Protein AF-A0AAW5LLZ4-F1 (afdb_monomer_lite)

Structure (mmCIF, N/CA/C/O backbone):
data_AF-A0AAW5LLZ4-F1
#
_entry.id   AF-A0AAW5LLZ4-F1
#
loop_
_atom_site.group_PDB
_atom_site.id
_atom_site.type_symbol
_atom_site.label_atom_id
_atom_site.label_alt_id
_atom_site.label_comp_id
_atom_site.label_asym_id
_atom_site.label_entity_id
_atom_site.label_seq_id
_atom_site.pdbx_PDB_ins_code
_atom_site.Cartn_x
_atom_site.Cartn_y
_atom_site.Cartn_z
_atom_site.occupancy
_atom_site.B_iso_or_equiv
_atom_site.auth_seq_id
_atom_site.auth_comp_id
_atom_site.auth_asym_id
_atom_site.auth_atom_id
_atom_site.pdbx_PDB_model_num
ATOM 1 N N . MET A 1 1 ? 33.976 -19.325 -50.224 1.00 72.19 1 MET A N 1
ATOM 2 C CA . MET A 1 1 ? 32.536 -18.977 -50.249 1.00 72.19 1 MET A CA 1
ATOM 3 C C . MET A 1 1 ? 32.444 -17.505 -49.908 1.00 72.19 1 MET A C 1
ATOM 5 O O . MET A 1 1 ? 33.119 -17.112 -48.968 1.00 72.19 1 MET A O 1
ATOM 9 N N . ALA A 1 2 ? 31.688 -16.710 -50.667 1.00 83.69 2 ALA A N 1
ATOM 10 C CA . ALA A 1 2 ? 31.473 -15.308 -50.316 1.00 83.69 2 ALA A CA 1
ATOM 11 C C . ALA A 1 2 ? 30.538 -15.218 -49.099 1.00 83.69 2 ALA A C 1
ATOM 13 O O . ALA A 1 2 ? 29.563 -15.968 -49.024 1.00 83.69 2 ALA A O 1
ATOM 14 N N . LYS A 1 3 ? 30.851 -14.330 -48.158 1.00 91.69 3 LYS A N 1
ATOM 15 C CA . LYS A 1 3 ? 30.035 -14.020 -46.978 1.00 91.69 3 LYS A CA 1
ATOM 16 C C . LYS A 1 3 ? 29.604 -12.555 -47.010 1.00 91.69 3 LYS A C 1
ATOM 18 O O . LYS A 1 3 ? 30.259 -11.731 -47.644 1.00 91.69 3 LYS A O 1
ATOM 23 N N . THR A 1 4 ? 28.528 -12.226 -46.305 1.00 93.69 4 THR A N 1
ATOM 24 C CA . THR A 1 4 ? 28.093 -10.840 -46.094 1.00 93.69 4 THR A CA 1
ATOM 25 C C . THR A 1 4 ? 28.203 -10.509 -44.615 1.00 93.69 4 THR A C 1
ATOM 27 O O . THR A 1 4 ? 27.717 -11.266 -43.780 1.00 93.69 4 THR A O 1
ATOM 30 N N . VAL A 1 5 ? 28.840 -9.384 -44.312 1.00 95.50 5 VAL A N 1
ATOM 31 C CA . VAL A 1 5 ? 28.883 -8.780 -42.976 1.00 95.50 5 VAL A CA 1
ATOM 32 C C . VAL A 1 5 ? 28.241 -7.399 -43.038 1.00 95.50 5 VAL A C 1
ATOM 34 O O . VAL A 1 5 ? 28.079 -6.834 -44.120 1.00 95.50 5 VAL A O 1
ATOM 37 N N . TYR A 1 6 ? 27.880 -6.844 -41.893 1.00 94.50 6 TYR A N 1
ATOM 38 C CA . TYR A 1 6 ? 27.210 -5.555 -41.784 1.00 94.50 6 TYR A CA 1
ATOM 39 C C . TYR A 1 6 ? 28.037 -4.650 -40.884 1.00 94.50 6 TYR A C 1
ATOM 41 O O . TYR A 1 6 ? 28.390 -5.040 -39.774 1.00 94.50 6 TYR A O 1
ATOM 49 N N . LEU A 1 7 ? 28.352 -3.443 -41.347 1.00 94.06 7 LEU A N 1
ATOM 50 C CA . LEU A 1 7 ? 28.879 -2.402 -40.463 1.00 94.06 7 LEU A CA 1
ATOM 51 C C . LEU A 1 7 ? 27.835 -2.071 -39.391 1.00 94.06 7 LEU A C 1
ATOM 53 O O . LEU A 1 7 ? 26.652 -2.310 -39.606 1.00 94.06 7 LEU A O 1
ATOM 57 N N . TYR A 1 8 ? 28.230 -1.501 -38.252 1.00 91.81 8 TYR A N 1
ATOM 58 C CA . TYR A 1 8 ? 27.287 -1.173 -37.161 1.00 91.81 8 TYR A CA 1
ATOM 59 C C . TYR A 1 8 ? 26.212 -0.125 -37.516 1.00 91.81 8 TYR A C 1
ATOM 61 O O . TYR A 1 8 ? 25.279 0.074 -36.741 1.00 91.81 8 TYR A O 1
ATOM 69 N N . ASP A 1 9 ? 26.310 0.505 -38.689 1.00 89.12 9 ASP A N 1
ATOM 70 C CA . ASP A 1 9 ? 25.275 1.356 -39.293 1.00 89.12 9 ASP A CA 1
ATOM 71 C C . ASP A 1 9 ? 24.331 0.591 -40.250 1.00 89.12 9 ASP A C 1
ATOM 73 O O . ASP A 1 9 ? 23.489 1.192 -40.913 1.00 89.12 9 ASP A O 1
ATOM 77 N N . GLY A 1 10 ? 24.493 -0.733 -40.339 1.00 89.56 10 GLY A N 1
ATOM 78 C CA . GLY A 1 10 ?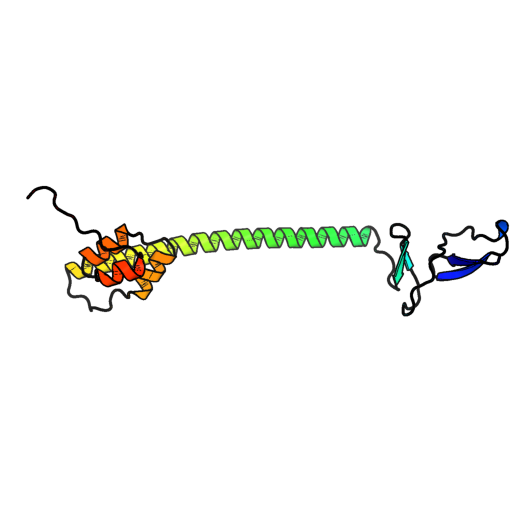 23.764 -1.680 -41.186 1.00 89.56 10 GLY A CA 1
ATOM 79 C C . GLY A 1 10 ? 24.162 -1.692 -42.659 1.00 89.56 10 GLY A C 1
ATOM 80 O O . GLY A 1 10 ? 23.514 -2.384 -43.446 1.00 89.56 10 GLY A O 1
ATOM 81 N N . THR A 1 11 ? 25.235 -0.997 -43.050 1.00 92.12 11 THR A N 1
ATOM 82 C CA . THR A 1 11 ? 25.780 -1.067 -44.412 1.00 92.12 11 THR A CA 1
ATOM 83 C C . THR A 1 11 ? 26.340 -2.469 -44.698 1.00 92.12 11 THR A C 1
ATOM 85 O O . THR A 1 11 ? 27.285 -2.892 -44.024 1.00 92.12 11 THR A O 1
ATOM 88 N N . PRO A 1 12 ? 25.826 -3.204 -45.707 1.00 93.75 12 PRO A N 1
ATOM 89 C CA . PRO A 1 12 ? 26.325 -4.534 -46.039 1.00 93.75 12 PRO A CA 1
ATOM 90 C C . PRO A 1 12 ? 27.681 -4.472 -46.760 1.00 93.75 12 PRO A C 1
ATOM 92 O O . PRO A 1 12 ? 27.902 -3.653 -47.656 1.00 93.75 12 PRO A O 1
ATOM 95 N N . ARG A 1 13 ? 28.584 -5.390 -46.416 1.00 93.62 13 ARG A N 1
ATOM 96 C CA . ARG A 1 13 ? 29.898 -5.595 -47.039 1.00 93.62 13 ARG A CA 1
ATOM 97 C C . ARG A 1 13 ? 30.043 -7.056 -47.449 1.00 93.62 13 ARG A C 1
ATOM 99 O O . ARG A 1 13 ? 29.743 -7.960 -46.676 1.00 93.62 13 ARG A O 1
ATOM 106 N N . THR A 1 14 ? 30.487 -7.288 -48.681 1.00 93.94 14 THR A N 1
ATOM 107 C CA . THR A 1 14 ? 30.730 -8.644 -49.194 1.00 93.94 14 THR A CA 1
ATOM 108 C C . THR A 1 14 ? 32.194 -9.004 -48.986 1.00 93.94 14 THR A C 1
ATOM 110 O O . THR A 1 14 ? 33.066 -8.281 -49.453 1.00 93.94 14 THR A O 1
ATOM 113 N N . VAL A 1 15 ? 32.443 -10.128 -48.322 1.00 92.38 15 VAL A N 1
ATOM 114 C CA . VAL A 1 15 ? 33.770 -10.668 -48.023 1.00 92.38 15 VAL A CA 1
ATOM 115 C C . VAL A 1 15 ? 33.983 -11.912 -48.881 1.00 92.38 15 VAL A C 1
ATOM 117 O O . VAL A 1 15 ? 33.251 -12.898 -48.748 1.00 92.38 15 VAL A O 1
ATOM 120 N N . ILE A 1 16 ? 34.951 -11.869 -49.797 1.00 91.00 16 ILE A N 1
ATOM 121 C CA . ILE A 1 16 ? 35.260 -12.983 -50.712 1.00 91.00 16 ILE A CA 1
ATOM 122 C C . ILE A 1 16 ? 36.514 -13.729 -50.237 1.00 91.00 16 ILE A C 1
ATOM 124 O O . ILE A 1 16 ? 36.596 -14.953 -50.374 1.00 91.00 16 ILE A O 1
ATOM 128 N N . SER A 1 17 ? 37.452 -12.999 -49.639 1.00 88.88 17 SER A N 1
ATOM 129 C CA . SER A 1 17 ? 38.691 -13.469 -49.028 1.00 88.88 17 SER A CA 1
ATOM 130 C C . SER A 1 17 ? 38.900 -12.830 -47.652 1.00 88.88 17 SER A C 1
ATOM 132 O O . SER A 1 17 ? 38.282 -11.817 -47.335 1.00 88.88 17 SER A O 1
ATOM 134 N N . ASP A 1 18 ? 39.804 -13.384 -46.841 1.00 85.56 18 ASP A N 1
ATOM 135 C CA . ASP A 1 18 ? 40.090 -12.859 -45.495 1.00 85.56 18 ASP A CA 1
ATOM 136 C C . ASP A 1 18 ? 40.657 -11.425 -45.505 1.00 85.56 18 ASP A C 1
ATOM 138 O O . ASP A 1 18 ? 40.623 -10.736 -44.490 1.00 85.56 18 ASP A O 1
ATOM 142 N N . TRP A 1 19 ? 41.135 -10.946 -46.656 1.00 86.50 19 TRP A N 1
ATOM 143 C CA . TRP A 1 19 ? 41.607 -9.572 -46.840 1.00 86.50 19 TRP A CA 1
ATOM 144 C C . TRP A 1 19 ? 40.476 -8.561 -47.076 1.00 86.50 19 TRP A C 1
ATOM 146 O O . TRP A 1 19 ? 40.728 -7.360 -47.030 1.00 86.50 19 TRP A O 1
ATOM 156 N N . ASP A 1 20 ? 39.247 -9.029 -47.319 1.00 88.50 20 ASP A N 1
ATOM 157 C CA . ASP A 1 20 ? 38.092 -8.179 -47.637 1.00 88.50 20 ASP A CA 1
ATOM 158 C C . ASP A 1 20 ? 37.265 -7.798 -46.395 1.00 88.50 20 ASP A C 1
ATOM 160 O O . ASP A 1 20 ? 36.239 -7.122 -46.521 1.00 88.50 20 ASP A O 1
ATOM 164 N N . TYR A 1 21 ? 37.665 -8.243 -45.196 1.00 90.31 21 TYR A N 1
ATOM 165 C CA . TYR A 1 21 ? 36.977 -7.859 -43.963 1.00 90.31 21 TYR A CA 1
ATOM 166 C C . TYR A 1 21 ? 37.116 -6.348 -43.705 1.00 90.31 21 TYR A C 1
ATOM 168 O O . TYR A 1 21 ? 38.203 -5.793 -43.889 1.00 90.31 21 TYR A O 1
ATOM 176 N N . PRO A 1 22 ? 36.040 -5.668 -43.261 1.00 92.19 22 PRO A N 1
ATOM 177 C CA . PRO A 1 22 ? 36.100 -4.247 -42.943 1.00 92.19 22 PRO A CA 1
ATOM 178 C C . PRO A 1 22 ? 37.090 -3.950 -41.816 1.00 92.19 22 PRO A C 1
ATOM 180 O O . PRO A 1 22 ? 37.235 -4.735 -40.878 1.00 92.19 22 PRO A O 1
ATOM 183 N N . ASN A 1 23 ? 37.722 -2.778 -41.888 1.00 91.81 23 ASN A N 1
ATOM 184 C CA . ASN A 1 23 ? 38.529 -2.259 -40.782 1.00 91.81 23 ASN A CA 1
ATOM 185 C C . ASN A 1 23 ? 37.642 -1.610 -39.706 1.00 91.81 23 ASN A C 1
ATOM 187 O O . ASN A 1 23 ? 38.047 -1.491 -38.551 1.00 91.81 23 ASN A O 1
ATOM 191 N N . GLU A 1 24 ? 36.447 -1.159 -40.088 1.00 92.69 24 GLU A N 1
ATOM 192 C CA . GLU A 1 24 ? 35.432 -0.616 -39.192 1.00 92.69 24 GLU A CA 1
ATOM 193 C C . GLU A 1 24 ? 34.706 -1.720 -38.401 1.00 92.69 24 GLU A C 1
ATOM 195 O O . GLU A 1 24 ? 34.643 -2.863 -38.858 1.00 92.69 24 GLU A O 1
ATOM 200 N N . PRO A 1 25 ? 34.098 -1.397 -37.240 1.00 92.75 25 PRO A N 1
ATOM 201 C CA . PRO A 1 25 ? 33.289 -2.352 -36.488 1.00 92.75 25 PRO A CA 1
ATOM 202 C C . PRO A 1 25 ? 32.164 -2.954 -37.340 1.00 92.75 25 PRO A C 1
ATOM 204 O O . PRO A 1 25 ? 31.364 -2.232 -37.946 1.00 92.75 25 PRO A O 1
ATOM 207 N N . TYR A 1 26 ? 32.100 -4.284 -37.359 1.00 93.56 26 TYR A N 1
ATOM 208 C CA . TYR A 1 26 ? 31.132 -5.052 -38.131 1.00 93.56 26 TYR A CA 1
ATOM 209 C C . TYR A 1 26 ? 30.546 -6.201 -37.311 1.00 93.56 26 TYR A C 1
ATOM 211 O O . TYR A 1 26 ? 31.100 -6.632 -36.301 1.00 93.56 26 TYR A O 1
ATOM 219 N N . THR A 1 27 ? 29.416 -6.715 -37.778 1.00 94.31 27 THR A N 1
ATOM 220 C CA . THR A 1 27 ? 28.748 -7.906 -37.262 1.00 94.31 27 THR A CA 1
ATOM 221 C C . THR A 1 27 ? 28.335 -8.817 -38.417 1.00 94.31 27 THR A C 1
ATOM 223 O O . THR A 1 27 ? 28.109 -8.361 -39.539 1.00 94.31 27 THR A O 1
ATOM 226 N N . GLU A 1 28 ? 28.222 -10.117 -38.161 1.00 94.31 28 GLU A N 1
ATOM 227 C CA . GLU A 1 28 ? 27.604 -11.062 -39.103 1.00 94.31 28 GLU A CA 1
ATOM 228 C C . GLU A 1 28 ? 26.064 -11.061 -38.994 1.00 94.31 28 GLU A C 1
ATOM 230 O O . GLU A 1 28 ? 25.381 -11.682 -39.805 1.00 94.31 28 GLU A O 1
ATOM 235 N N . ILE A 1 29 ? 25.504 -10.360 -38.000 1.00 94.25 29 ILE A N 1
ATOM 236 C CA . ILE A 1 29 ? 24.065 -10.318 -37.727 1.00 94.25 29 ILE A CA 1
ATOM 237 C C . ILE A 1 29 ? 23.410 -9.265 -38.637 1.00 94.25 29 ILE A C 1
ATOM 239 O O . ILE A 1 29 ? 23.702 -8.078 -38.481 1.00 94.25 29 ILE A O 1
ATOM 243 N N . PRO A 1 30 ? 22.501 -9.638 -39.556 1.00 92.88 30 PRO A N 1
ATOM 244 C CA . PRO A 1 30 ? 21.816 -8.671 -40.410 1.00 92.88 30 PRO A CA 1
ATOM 245 C C . PRO A 1 30 ? 20.883 -7.758 -39.599 1.00 92.88 30 PRO A C 1
ATOM 247 O O . PRO A 1 30 ? 20.300 -8.225 -38.614 1.00 92.88 30 PRO A O 1
ATOM 250 N N . PRO A 1 31 ? 20.698 -6.485 -40.009 1.00 91.81 31 PRO A N 1
ATOM 251 C CA . PRO A 1 31 ? 19.651 -5.621 -39.470 1.00 91.81 31 PRO A CA 1
ATOM 252 C C . PRO A 1 31 ? 18.290 -6.322 -39.461 1.00 91.81 31 PRO A C 1
ATOM 254 O O . PRO A 1 31 ? 17.914 -6.954 -40.449 1.00 91.81 31 PRO A O 1
ATOM 257 N N . TYR A 1 32 ? 17.551 -6.222 -38.352 1.00 91.56 32 TYR A N 1
ATOM 258 C CA . TYR A 1 32 ? 16.221 -6.827 -38.251 1.00 91.56 32 TYR A CA 1
ATOM 259 C C . TYR A 1 32 ? 15.250 -6.199 -39.255 1.00 91.56 32 TYR A C 1
ATOM 261 O O . TYR A 1 32 ? 15.251 -4.986 -39.459 1.00 91.56 32 TYR A O 1
ATOM 269 N N . GLU A 1 33 ? 14.378 -7.008 -39.854 1.00 88.31 33 GLU A N 1
ATOM 270 C CA . GLU A 1 33 ? 13.322 -6.481 -40.718 1.00 88.31 33 GLU A CA 1
ATOM 271 C C . GLU A 1 33 ? 12.400 -5.532 -39.931 1.00 88.31 33 GLU A C 1
ATOM 273 O O . GLU A 1 33 ? 12.006 -5.817 -38.800 1.00 88.31 33 GLU A O 1
ATOM 278 N N . GLY A 1 34 ? 12.053 -4.391 -40.533 1.00 84.69 34 GLY A N 1
ATOM 279 C CA . GLY A 1 34 ? 11.119 -3.420 -39.951 1.00 84.69 34 GLY A CA 1
ATOM 280 C C . GLY A 1 34 ? 11.741 -2.308 -39.100 1.00 84.69 34 GLY A C 1
ATOM 281 O O . GLY A 1 34 ? 11.000 -1.442 -38.636 1.00 84.69 34 GLY A O 1
ATOM 282 N N . ILE A 1 35 ? 13.067 -2.270 -38.920 1.00 83.00 35 ILE A N 1
ATOM 283 C CA . ILE A 1 35 ? 13.730 -1.091 -38.342 1.00 83.00 35 ILE A CA 1
ATOM 284 C C . ILE A 1 35 ? 13.896 0.007 -39.406 1.00 83.00 35 ILE A C 1
ATOM 286 O O . ILE A 1 35 ? 14.217 -0.271 -40.563 1.00 83.00 35 ILE A O 1
ATOM 290 N N . TRP A 1 36 ? 13.671 1.263 -39.022 1.00 82.75 36 TRP A N 1
ATOM 291 C CA . TRP A 1 36 ? 13.869 2.422 -39.898 1.00 82.75 36 TRP A CA 1
ATOM 292 C C . TRP A 1 36 ? 15.313 2.917 -39.815 1.00 82.75 36 TRP A C 1
ATOM 294 O O . TRP A 1 36 ? 15.955 2.769 -38.783 1.00 82.75 36 TRP A O 1
ATOM 304 N N . GLN A 1 37 ? 15.834 3.502 -40.894 1.00 83.75 37 GLN A N 1
ATOM 305 C CA . GLN A 1 37 ? 17.147 4.151 -40.851 1.00 83.75 37 GLN A CA 1
ATOM 306 C C . GLN A 1 37 ? 17.080 5.474 -40.070 1.00 83.75 37 GLN A C 1
ATOM 308 O O . GLN A 1 37 ? 16.061 6.167 -40.162 1.00 83.75 37 GLN A O 1
ATOM 313 N N . PRO A 1 38 ? 18.156 5.874 -39.361 1.00 87.56 38 PRO A N 1
ATOM 314 C CA . PRO A 1 38 ? 19.479 5.224 -39.262 1.00 87.56 38 PRO A CA 1
ATOM 315 C C . PRO A 1 38 ? 19.461 3.929 -38.435 1.00 87.56 38 PRO A C 1
ATOM 317 O O . PRO A 1 38 ? 18.571 3.760 -37.622 1.00 87.56 38 PRO A O 1
ATOM 320 N N . PHE A 1 39 ? 20.419 3.017 -38.628 1.00 89.56 39 PHE A N 1
ATOM 321 C CA . PHE A 1 39 ? 20.512 1.784 -37.833 1.00 89.56 39 PHE A CA 1
ATOM 322 C C . PHE A 1 39 ? 21.585 1.900 -36.752 1.00 89.56 39 PHE A C 1
ATOM 324 O O . PHE A 1 39 ? 22.663 2.438 -37.006 1.00 89.56 39 PHE A O 1
ATOM 331 N N . TYR A 1 40 ? 21.307 1.344 -35.573 1.00 89.00 40 TYR A N 1
ATOM 332 C CA . TYR A 1 40 ? 22.270 1.252 -34.480 1.00 89.00 40 TYR A CA 1
ATOM 333 C C . TYR A 1 40 ? 22.436 -0.195 -34.009 1.00 89.00 40 TYR A C 1
ATOM 335 O O . TYR A 1 40 ? 21.454 -0.900 -33.747 1.00 89.00 40 TYR A O 1
ATOM 343 N N . PHE A 1 41 ? 23.692 -0.625 -33.889 1.00 90.38 41 PHE A N 1
ATOM 344 C CA . PHE A 1 41 ? 24.082 -1.918 -33.334 1.00 90.38 41 PHE A CA 1
ATOM 345 C C . PHE A 1 41 ? 24.685 -1.753 -31.935 1.00 90.38 41 PHE A C 1
ATOM 347 O O . PHE A 1 41 ? 25.529 -0.886 -31.709 1.00 90.38 41 PHE A O 1
ATOM 354 N N . ASP A 1 42 ? 24.252 -2.600 -31.008 1.00 88.88 42 ASP A N 1
ATOM 355 C CA . ASP A 1 42 ? 24.745 -2.693 -29.637 1.00 88.88 42 ASP A CA 1
ATOM 356 C C . ASP A 1 42 ? 25.805 -3.808 -29.557 1.00 88.88 42 ASP A C 1
ATOM 358 O O . ASP A 1 42 ? 25.449 -4.992 -29.641 1.00 88.88 42 ASP A O 1
ATOM 362 N N . PRO A 1 43 ? 27.105 -3.464 -29.441 1.00 88.38 43 PRO A N 1
ATOM 363 C CA . PRO A 1 43 ? 28.182 -4.448 -29.426 1.00 88.38 43 PRO A CA 1
ATOM 364 C C . PRO A 1 43 ? 28.234 -5.282 -28.146 1.00 88.38 43 PRO A C 1
ATOM 366 O O . PRO A 1 43 ? 28.704 -6.418 -28.209 1.00 88.38 43 PRO A O 1
ATOM 369 N N . ASP A 1 44 ? 27.750 -4.769 -27.015 1.00 87.75 44 ASP A N 1
ATOM 370 C CA . ASP A 1 44 ? 27.821 -5.476 -25.732 1.00 87.75 44 ASP A CA 1
ATOM 371 C C . ASP A 1 44 ? 26.811 -6.628 -25.695 1.00 87.75 44 ASP A C 1
ATOM 373 O O . ASP A 1 44 ? 27.104 -7.718 -25.201 1.00 87.75 44 ASP A O 1
ATOM 377 N N . TYR A 1 45 ? 25.637 -6.411 -26.293 1.00 87.75 45 TYR A N 1
ATOM 378 C CA . TYR A 1 45 ? 24.567 -7.408 -26.385 1.00 87.75 45 TYR A CA 1
ATOM 379 C C . TYR A 1 45 ? 24.447 -8.063 -27.768 1.00 87.75 45 TYR A C 1
ATOM 381 O O . TYR A 1 45 ? 23.530 -8.858 -27.981 1.00 87.75 45 TYR A O 1
ATOM 389 N N . GLN A 1 46 ? 25.353 -7.733 -28.696 1.00 91.12 46 GLN A N 1
ATOM 390 C CA . GLN A 1 46 ? 25.413 -8.254 -30.067 1.00 91.12 46 GLN A CA 1
ATOM 391 C C . GLN A 1 46 ? 24.044 -8.224 -30.778 1.00 91.12 46 GLN A C 1
ATOM 393 O O . GLN A 1 46 ? 23.582 -9.235 -31.309 1.00 91.12 46 GLN A O 1
ATOM 398 N N . ARG A 1 47 ? 23.357 -7.072 -30.773 1.00 91.88 47 ARG A N 1
ATOM 399 C CA . ARG A 1 47 ? 22.003 -6.936 -31.352 1.00 91.88 47 ARG A CA 1
ATOM 400 C C . ARG A 1 47 ? 21.739 -5.564 -31.967 1.00 91.88 47 ARG A C 1
ATOM 402 O O . ARG A 1 47 ? 22.279 -4.558 -31.523 1.00 91.88 47 ARG A O 1
ATOM 409 N N . TRP A 1 48 ? 20.826 -5.506 -32.933 1.00 90.75 48 TRP A N 1
ATOM 410 C CA . TRP A 1 48 ? 20.295 -4.242 -33.457 1.00 90.75 48 TRP A CA 1
ATOM 411 C C . TRP A 1 48 ? 19.292 -3.628 -32.475 1.00 90.75 48 TRP A C 1
ATOM 413 O O . TRP A 1 48 ? 18.384 -4.320 -32.015 1.00 90.75 48 TRP A O 1
ATOM 423 N N . ILE A 1 49 ? 19.446 -2.339 -32.167 1.00 87.44 49 ILE A N 1
ATOM 424 C CA . ILE A 1 49 ? 18.603 -1.603 -31.200 1.00 87.44 49 ILE A CA 1
ATOM 425 C C . ILE A 1 49 ? 17.628 -0.619 -31.865 1.00 87.44 49 ILE A C 1
ATOM 427 O O . ILE A 1 49 ? 16.866 0.059 -31.182 1.00 87.44 49 ILE A O 1
ATOM 431 N N . GLY A 1 50 ? 17.596 -0.589 -33.200 1.00 84.38 50 GLY A N 1
ATOM 432 C CA . GLY A 1 50 ? 16.638 0.193 -33.980 1.00 84.38 50 GLY A CA 1
ATOM 433 C C . GLY A 1 50 ? 17.208 1.521 -34.469 1.00 84.38 50 GLY A C 1
ATOM 434 O O . GLY A 1 50 ? 18.373 1.579 -34.867 1.00 84.38 50 GLY A O 1
ATOM 435 N N . SER A 1 51 ? 16.358 2.554 -34.480 1.00 83.12 51 SER A N 1
ATOM 436 C CA . SER A 1 51 ? 16.636 3.857 -35.101 1.00 83.12 51 SER A CA 1
ATOM 437 C C . SER A 1 51 ? 16.961 4.989 -34.139 1.00 83.12 51 SER A C 1
ATOM 439 O O . SER A 1 51 ? 17.169 6.126 -34.562 1.00 83.12 51 SER A O 1
ATOM 441 N N . GLU A 1 52 ? 16.972 4.694 -32.845 1.00 81.19 52 GLU A N 1
ATOM 442 C CA . GLU A 1 52 ? 17.332 5.656 -31.816 1.00 81.19 52 GLU A CA 1
ATOM 443 C C . GLU A 1 52 ? 18.806 5.475 -31.451 1.00 81.19 52 GLU A C 1
ATOM 445 O O . GLU A 1 52 ? 19.250 4.338 -31.252 1.00 81.19 52 GLU A O 1
ATOM 450 N N . PRO A 1 53 ? 19.587 6.568 -31.382 1.00 78.62 53 PRO A N 1
ATOM 451 C CA . PRO A 1 53 ? 20.977 6.469 -30.983 1.00 78.62 53 PRO A CA 1
ATOM 452 C C . PRO A 1 53 ? 21.071 5.905 -29.560 1.00 78.62 53 PRO A C 1
ATOM 454 O O . PRO A 1 53 ? 20.225 6.232 -28.721 1.00 78.62 53 PRO A O 1
ATOM 457 N N . PRO A 1 54 ? 22.119 5.120 -29.252 1.00 79.50 54 PRO A N 1
ATOM 458 C CA . PRO A 1 54 ? 22.410 4.733 -27.882 1.00 79.50 54 PRO A CA 1
ATOM 459 C C . PRO A 1 54 ? 22.424 5.956 -26.960 1.00 79.50 54 PRO A C 1
ATOM 461 O O . PRO A 1 54 ? 22.929 7.023 -27.334 1.00 79.50 54 PRO A O 1
ATOM 464 N N . LEU A 1 55 ? 21.891 5.790 -25.748 1.00 82.12 55 LEU A N 1
ATOM 465 C CA . LEU A 1 55 ? 21.944 6.827 -24.721 1.00 82.12 55 LEU A CA 1
ATOM 466 C C . LEU A 1 55 ? 23.398 7.218 -24.451 1.00 82.12 55 LEU A C 1
ATOM 468 O O . LEU A 1 55 ? 24.275 6.360 -24.335 1.00 82.12 55 LEU A O 1
ATOM 472 N N . LYS A 1 56 ? 23.656 8.521 -24.330 1.00 86.06 56 LYS A N 1
ATOM 473 C CA . LYS A 1 56 ? 24.977 9.019 -23.934 1.00 86.06 56 LYS A CA 1
ATOM 474 C C . LYS A 1 56 ? 25.098 9.004 -22.414 1.00 86.06 56 LYS A C 1
ATOM 476 O O . LYS A 1 56 ? 24.096 9.059 -21.707 1.00 86.06 56 LYS A O 1
ATOM 481 N N . ASN A 1 57 ? 26.327 9.047 -21.902 1.00 86.88 57 ASN A N 1
ATOM 482 C CA . ASN A 1 57 ? 26.579 9.108 -20.456 1.00 86.88 57 ASN A CA 1
ATOM 483 C C . ASN A 1 57 ? 25.815 10.254 -19.772 1.00 86.88 57 ASN A C 1
ATOM 485 O O . ASN A 1 57 ? 25.211 10.044 -18.730 1.00 86.88 57 ASN A O 1
ATOM 489 N N . SER A 1 58 ? 25.740 11.429 -20.403 1.00 89.81 58 SER A N 1
ATOM 490 C CA . SER A 1 58 ? 24.961 12.562 -19.887 1.00 89.81 58 SER A CA 1
ATOM 491 C C . SER A 1 58 ? 23.455 12.290 -19.805 1.00 89.81 58 SER A C 1
ATOM 493 O O . SER A 1 58 ? 22.769 12.849 -18.954 1.00 89.81 58 SER A O 1
ATOM 495 N N . ASP A 1 59 ? 22.914 11.467 -20.708 1.00 89.44 59 ASP A N 1
ATOM 496 C CA . ASP A 1 59 ? 21.503 11.078 -20.669 1.00 89.44 59 ASP A CA 1
ATOM 497 C C . ASP A 1 59 ? 21.262 10.093 -19.522 1.00 89.44 59 ASP A C 1
ATOM 499 O O . ASP A 1 59 ? 20.279 10.225 -18.797 1.00 89.44 59 ASP A O 1
ATOM 503 N N . LEU A 1 60 ? 22.197 9.161 -19.310 1.00 91.50 60 LEU A N 1
ATOM 504 C CA . LEU A 1 60 ? 22.169 8.219 -18.191 1.00 91.50 60 LEU A CA 1
ATOM 505 C C . LEU A 1 60 ? 22.264 8.937 -16.838 1.00 91.50 60 LEU A C 1
ATOM 507 O O . LEU A 1 60 ? 21.449 8.665 -15.962 1.00 91.50 60 LEU A O 1
ATOM 511 N N . GLU A 1 61 ? 23.178 9.899 -16.691 1.00 93.69 61 GLU A N 1
ATOM 512 C CA . GLU A 1 61 ? 23.317 10.719 -15.477 1.00 93.69 61 GLU A CA 1
ATOM 513 C C . GLU A 1 61 ? 22.014 11.467 -15.157 1.00 93.69 61 GLU A C 1
ATOM 515 O O . GLU A 1 61 ? 21.511 11.411 -14.036 1.00 93.69 61 GLU A O 1
ATOM 520 N N . ARG A 1 62 ? 21.391 12.101 -16.160 1.00 94.00 62 ARG A N 1
ATOM 521 C CA . ARG A 1 62 ? 20.102 12.794 -15.985 1.00 94.00 62 ARG A CA 1
ATOM 522 C C . ARG A 1 62 ? 18.976 11.845 -15.583 1.00 94.00 62 ARG A C 1
ATOM 524 O O . ARG A 1 62 ? 18.104 12.228 -14.800 1.00 94.00 62 ARG A O 1
ATOM 531 N N . LEU A 1 63 ? 18.958 10.633 -16.135 1.00 94.62 63 LEU A N 1
ATOM 532 C CA . LEU A 1 63 ? 17.985 9.605 -15.766 1.00 94.62 63 LEU A CA 1
ATOM 533 C C . LEU A 1 63 ? 18.204 9.127 -14.329 1.00 94.62 63 LEU A C 1
ATOM 535 O O . LEU A 1 63 ? 17.232 8.983 -13.588 1.00 94.62 63 LEU A O 1
ATOM 539 N N . GLU A 1 64 ? 19.455 8.937 -13.917 1.00 94.88 64 GLU A N 1
ATOM 540 C CA . GLU A 1 64 ? 19.807 8.559 -12.551 1.00 94.88 64 GLU A CA 1
ATOM 541 C C . GLU A 1 64 ? 19.405 9.647 -11.545 1.00 94.88 64 GLU A C 1
ATOM 543 O O . GLU A 1 64 ? 18.729 9.355 -10.557 1.00 94.88 64 GLU A O 1
ATOM 548 N N . GLU A 1 65 ? 19.724 10.913 -11.820 1.00 96.50 65 GLU A N 1
ATOM 549 C CA . GLU A 1 65 ? 19.301 12.052 -10.997 1.00 96.50 65 GLU A CA 1
ATOM 550 C C . GLU A 1 65 ? 17.774 12.139 -10.881 1.00 96.50 65 GLU A C 1
ATOM 552 O O . GLU A 1 65 ? 17.229 12.313 -9.783 1.00 96.50 65 GLU A O 1
ATOM 557 N N . ALA A 1 66 ? 17.061 11.981 -12.001 1.00 96.56 66 ALA A N 1
ATOM 558 C CA . ALA A 1 66 ? 15.605 11.993 -12.017 1.00 96.56 66 ALA A CA 1
ATOM 559 C C . ALA A 1 66 ? 15.023 10.835 -11.194 1.00 96.56 66 ALA A C 1
ATOM 561 O O . ALA A 1 66 ? 14.117 11.052 -10.385 1.00 96.56 66 ALA A O 1
ATOM 562 N N . MET A 1 67 ? 15.559 9.623 -11.355 1.00 96.19 67 MET A N 1
ATOM 563 C CA . MET A 1 67 ? 15.139 8.439 -10.607 1.00 96.19 67 MET A CA 1
ATOM 564 C C . MET A 1 67 ? 15.387 8.614 -9.105 1.00 96.19 67 MET A C 1
ATOM 566 O O . MET A 1 67 ? 14.487 8.378 -8.298 1.00 96.19 67 MET A O 1
ATOM 570 N N . ASN A 1 68 ? 16.563 9.111 -8.722 1.00 96.62 68 ASN A N 1
ATOM 571 C CA . ASN A 1 68 ? 16.902 9.395 -7.330 1.00 96.62 68 ASN A CA 1
ATOM 572 C C . ASN A 1 68 ? 15.975 10.460 -6.727 1.00 96.62 68 ASN A C 1
ATOM 574 O O . ASN A 1 68 ? 15.470 10.284 -5.618 1.00 96.62 68 ASN A O 1
ATOM 578 N N . SER A 1 69 ? 15.655 11.517 -7.477 1.00 96.88 69 SER A N 1
ATOM 579 C CA . SER A 1 69 ? 14.685 12.531 -7.047 1.00 96.88 69 SER A CA 1
ATOM 580 C C . SER A 1 69 ? 13.291 11.941 -6.795 1.00 96.88 69 SER A C 1
ATOM 582 O O . SER A 1 69 ? 12.641 12.282 -5.803 1.00 96.88 69 SER A O 1
ATOM 584 N N . GLN A 1 70 ? 12.819 11.039 -7.664 1.00 97.31 70 GLN A N 1
ATOM 585 C CA . GLN A 1 70 ? 11.532 10.364 -7.466 1.00 97.31 70 GLN A CA 1
ATOM 586 C C . GLN A 1 70 ? 11.560 9.415 -6.265 1.00 97.31 70 GLN A C 1
ATOM 588 O O . GLN A 1 70 ? 10.607 9.397 -5.486 1.00 97.31 70 GLN A O 1
ATOM 593 N N . 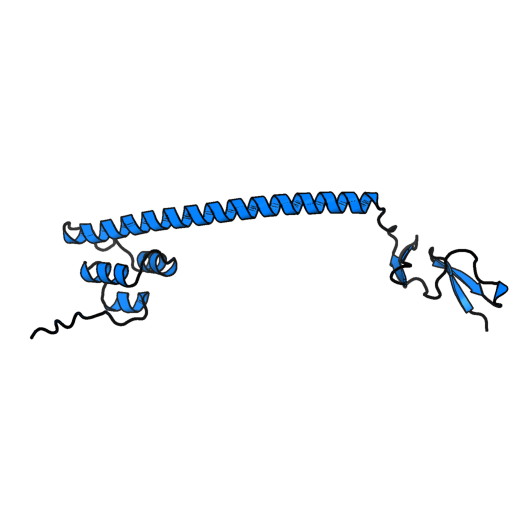ASN A 1 71 ? 12.664 8.695 -6.058 1.00 97.19 71 ASN A N 1
ATOM 594 C CA . ASN A 1 71 ? 12.840 7.825 -4.897 1.00 97.19 71 ASN A CA 1
ATOM 595 C C . ASN A 1 71 ? 12.764 8.610 -3.579 1.00 97.19 71 ASN A C 1
ATOM 597 O O . ASN A 1 71 ? 12.089 8.174 -2.647 1.00 97.19 71 ASN A O 1
ATOM 601 N N . GLU A 1 72 ? 13.378 9.793 -3.498 1.00 97.38 72 GLU A N 1
ATOM 602 C CA . GLU A 1 72 ? 13.271 10.648 -2.308 1.00 97.38 72 GLU A CA 1
ATOM 603 C C . GLU A 1 72 ? 11.842 11.158 -2.077 1.00 97.38 72 GLU A C 1
ATOM 605 O O . GLU A 1 72 ? 11.343 11.141 -0.948 1.00 97.38 72 GLU A O 1
ATOM 610 N N . LYS A 1 73 ? 11.122 11.534 -3.142 1.00 97.38 73 LYS A N 1
ATOM 611 C CA . LYS A 1 73 ? 9.697 11.895 -3.030 1.00 97.38 73 LYS A CA 1
ATOM 612 C C . LYS A 1 73 ? 8.852 10.728 -2.522 1.00 97.38 73 LYS A C 1
ATOM 614 O O . LYS A 1 73 ? 7.978 10.941 -1.682 1.00 97.38 73 LYS A O 1
ATOM 619 N N . LEU A 1 74 ? 9.121 9.510 -2.993 1.00 97.81 74 LEU A N 1
ATOM 620 C CA . LEU A 1 74 ? 8.419 8.309 -2.549 1.00 97.81 74 LEU A CA 1
ATOM 621 C C . LEU A 1 74 ? 8.690 8.016 -1.068 1.00 97.81 74 LEU A C 1
ATOM 623 O O . LEU A 1 74 ? 7.748 7.759 -0.321 1.00 97.81 74 LEU A O 1
ATOM 627 N N . LYS A 1 75 ? 9.944 8.132 -0.613 1.00 97.62 75 LYS A N 1
ATOM 628 C CA . LYS A 1 75 ? 10.295 7.992 0.811 1.00 97.62 75 LYS A CA 1
ATOM 629 C C . LYS A 1 75 ? 9.533 8.991 1.681 1.00 97.62 75 LYS A C 1
ATOM 631 O O . LYS A 1 75 ? 8.933 8.597 2.679 1.00 97.62 75 LYS A O 1
ATOM 636 N N . LEU A 1 76 ? 9.494 10.263 1.276 1.00 97.19 76 LEU A N 1
ATOM 637 C CA . LEU A 1 76 ? 8.741 11.302 1.986 1.00 97.19 76 LEU A CA 1
ATOM 638 C C . LEU A 1 76 ? 7.235 11.012 2.015 1.00 97.19 76 LEU A C 1
ATOM 640 O O . LEU A 1 76 ? 6.575 11.274 3.022 1.00 97.19 76 LEU A O 1
ATOM 644 N N . PHE A 1 77 ? 6.677 10.481 0.926 1.00 97.00 77 PHE A N 1
ATOM 645 C CA . PHE A 1 77 ? 5.274 10.076 0.879 1.00 97.00 77 PHE A CA 1
ATOM 646 C C . PHE A 1 77 ? 4.985 8.932 1.859 1.00 97.00 77 PHE A C 1
ATOM 648 O O . PHE A 1 77 ? 4.045 9.039 2.644 1.00 97.00 77 PHE A O 1
ATOM 655 N N . ILE A 1 78 ? 5.825 7.893 1.876 1.00 97.25 78 ILE A N 1
ATOM 656 C CA . ILE A 1 78 ? 5.708 6.763 2.810 1.00 97.25 78 ILE A CA 1
ATOM 657 C C . ILE A 1 78 ? 5.795 7.253 4.260 1.00 97.25 78 ILE A C 1
ATOM 659 O O . ILE A 1 78 ? 4.950 6.904 5.081 1.00 97.25 78 ILE A O 1
ATOM 663 N N . GLU A 1 79 ? 6.757 8.122 4.583 1.00 97.81 79 GLU A N 1
ATOM 664 C CA . GLU A 1 79 ? 6.898 8.671 5.936 1.00 97.81 79 GLU A CA 1
ATOM 665 C C . GLU A 1 79 ? 5.641 9.441 6.376 1.00 97.81 79 GLU A C 1
ATOM 667 O O . GLU A 1 79 ? 5.165 9.288 7.504 1.00 97.81 79 GLU A O 1
ATOM 672 N N . ARG A 1 80 ? 5.073 10.263 5.484 1.00 97.00 80 ARG A N 1
ATOM 673 C CA . ARG A 1 80 ? 3.829 10.999 5.757 1.00 97.00 80 ARG A CA 1
ATOM 674 C C . ARG A 1 80 ? 2.641 10.058 5.923 1.00 97.00 80 ARG A C 1
ATOM 676 O O . ARG A 1 80 ? 1.850 10.265 6.840 1.00 97.00 80 ARG A O 1
ATOM 683 N N . SER A 1 81 ? 2.545 9.033 5.080 1.00 97.81 81 SER A N 1
ATOM 684 C CA . SER A 1 81 ? 1.507 8.002 5.155 1.00 97.81 81 SER A CA 1
ATOM 685 C C . SER A 1 81 ? 1.531 7.300 6.513 1.00 97.81 81 SER A C 1
ATOM 687 O O . SER A 1 81 ? 0.520 7.283 7.210 1.00 97.81 81 SER A O 1
ATOM 689 N N . ASN A 1 82 ? 2.705 6.842 6.955 1.00 96.62 82 ASN A N 1
ATOM 690 C CA . ASN A 1 82 ? 2.866 6.167 8.245 1.00 96.62 82 ASN A CA 1
ATOM 691 C C . ASN A 1 82 ? 2.489 7.078 9.429 1.00 96.62 82 ASN A C 1
ATOM 693 O O . ASN A 1 82 ? 1.882 6.630 10.401 1.00 96.62 82 ASN A O 1
ATOM 697 N N . LYS A 1 83 ? 2.813 8.379 9.362 1.00 97.25 83 LYS A N 1
ATOM 698 C CA . LYS A 1 83 ? 2.398 9.348 10.396 1.00 97.25 83 LYS A CA 1
ATOM 699 C C . LYS A 1 83 ? 0.878 9.519 10.446 1.00 97.25 83 LYS A C 1
ATOM 701 O O . LYS A 1 83 ? 0.318 9.595 11.538 1.00 97.25 83 LYS A O 1
ATOM 706 N N . ILE A 1 84 ? 0.218 9.584 9.289 1.00 96.62 84 ILE A N 1
ATOM 707 C CA . ILE A 1 84 ? -1.246 9.677 9.196 1.00 96.62 84 ILE A CA 1
ATOM 708 C C . ILE A 1 84 ? -1.893 8.419 9.770 1.00 96.62 84 ILE A C 1
ATOM 710 O O . ILE A 1 84 ? -2.808 8.533 10.576 1.00 96.62 84 ILE A O 1
ATOM 714 N N . GLU A 1 85 ? -1.389 7.239 9.421 1.00 95.25 85 GLU A N 1
ATOM 715 C CA . GLU A 1 85 ? -1.881 5.969 9.953 1.00 95.25 85 GLU A CA 1
ATOM 716 C C . GLU A 1 85 ? -1.774 5.919 11.485 1.00 95.25 85 GLU A C 1
ATOM 718 O O . GLU A 1 85 ? -2.757 5.639 12.172 1.00 95.25 85 GLU A O 1
ATOM 723 N N . ALA A 1 86 ? -0.624 6.315 12.040 1.00 93.56 86 ALA A N 1
ATOM 724 C CA . ALA A 1 86 ? -0.436 6.393 13.487 1.00 93.56 86 ALA A CA 1
ATOM 725 C C . ALA A 1 86 ? -1.397 7.394 14.159 1.00 93.56 86 ALA A C 1
ATOM 727 O O . ALA A 1 86 ? -1.922 7.125 15.242 1.00 93.56 86 ALA A O 1
ATOM 728 N N . HIS A 1 87 ? -1.642 8.554 13.541 1.00 94.94 87 HIS A N 1
ATOM 729 C CA . HIS A 1 87 ? -2.616 9.525 14.047 1.00 94.94 87 HIS A CA 1
ATOM 730 C C . HIS A 1 87 ? -4.055 9.007 13.954 1.00 94.94 87 HIS A C 1
ATOM 732 O O . HIS A 1 87 ? -4.809 9.172 14.911 1.00 94.94 87 HIS A O 1
ATOM 738 N N . ASN A 1 88 ? -4.419 8.337 12.861 1.00 94.00 88 ASN A N 1
ATOM 739 C CA . ASN A 1 88 ? -5.733 7.726 12.684 1.00 94.00 88 ASN A CA 1
ATOM 740 C C . ASN A 1 88 ? -5.983 6.643 13.732 1.00 94.00 88 ASN A C 1
ATOM 742 O O . ASN A 1 88 ? -7.047 6.633 14.341 1.00 94.00 88 ASN A O 1
ATOM 746 N N . HIS A 1 89 ? -4.992 5.797 14.018 1.00 93.00 89 HIS A N 1
ATOM 747 C CA . HIS A 1 89 ? -5.102 4.795 15.076 1.00 93.00 89 HIS A CA 1
ATOM 748 C C . HIS A 1 89 ? -5.320 5.439 16.459 1.00 93.00 89 HIS A C 1
ATOM 750 O O . HIS A 1 89 ? -6.169 4.996 17.230 1.00 93.00 89 HIS A O 1
ATOM 756 N N . ARG A 1 90 ? -4.616 6.541 16.769 1.00 94.88 90 ARG A N 1
ATOM 757 C CA . ARG A 1 90 ? -4.842 7.302 18.016 1.00 94.88 90 ARG A CA 1
ATOM 758 C C . ARG A 1 90 ? -6.244 7.905 18.085 1.00 94.88 90 ARG A C 1
ATOM 760 O O . ARG A 1 90 ? -6.882 7.814 19.127 1.00 94.88 90 ARG A O 1
ATOM 767 N N . LEU A 1 91 ? -6.716 8.518 16.999 1.00 95.19 91 LEU A N 1
ATOM 768 C CA . LEU A 1 91 ? -8.074 9.062 16.920 1.00 95.19 91 LEU A CA 1
ATOM 769 C C . LEU A 1 91 ? -9.116 7.964 17.112 1.00 95.19 91 LEU A C 1
ATOM 771 O O . LEU A 1 91 ? -10.055 8.149 17.881 1.00 95.19 91 LEU A O 1
ATOM 775 N N . LEU A 1 92 ? -8.915 6.811 16.476 1.00 93.31 92 LEU A N 1
ATOM 776 C CA . LEU A 1 92 ? -9.815 5.680 16.612 1.00 93.31 92 LEU A CA 1
ATOM 777 C C . LEU A 1 92 ? -9.878 5.183 18.057 1.00 93.31 92 LEU A C 1
ATOM 779 O O . LEU A 1 92 ? -10.968 4.957 18.576 1.00 93.31 92 LEU A O 1
ATOM 783 N N . LYS A 1 93 ? -8.729 5.113 18.738 1.00 93.69 93 LYS A N 1
ATOM 784 C CA . LYS A 1 93 ? -8.676 4.803 20.167 1.00 93.69 93 LYS A CA 1
ATOM 785 C C . LYS A 1 93 ? -9.479 5.799 21.007 1.00 93.69 93 LYS A C 1
ATOM 787 O O . LYS A 1 93 ? -10.276 5.370 21.830 1.00 93.69 93 LYS A O 1
ATOM 792 N N . TYR A 1 94 ? -9.331 7.105 20.772 1.00 94.19 94 TYR A N 1
ATOM 793 C CA . TYR A 1 94 ? -10.117 8.116 21.491 1.00 94.19 94 TYR A CA 1
ATOM 794 C C . TYR A 1 94 ? -11.624 7.956 21.272 1.00 94.19 94 TYR A C 1
ATOM 796 O O . TYR A 1 94 ? -12.394 8.076 22.223 1.00 94.19 94 TYR A O 1
ATOM 804 N N . VAL A 1 95 ? -12.053 7.665 20.041 1.00 91.00 95 VAL A N 1
ATOM 805 C CA . VAL A 1 95 ? -13.467 7.385 19.747 1.00 91.00 95 VAL A CA 1
ATOM 806 C C . VAL A 1 95 ? -13.926 6.124 20.484 1.00 91.00 95 VAL A C 1
ATOM 808 O O . VAL A 1 95 ? -14.978 6.148 21.120 1.00 91.00 95 VAL A O 1
ATOM 811 N N . GLY A 1 96 ? -13.124 5.057 20.469 1.00 90.12 96 GLY A N 1
ATOM 812 C CA . GLY A 1 96 ? -13.390 3.831 21.223 1.00 90.12 96 GLY A CA 1
ATOM 813 C C . GLY A 1 96 ? -13.519 4.074 22.731 1.00 90.12 96 GLY A C 1
ATOM 814 O O . GLY A 1 96 ? -14.447 3.556 23.354 1.00 90.12 96 GLY A O 1
ATOM 815 N N . ASP A 1 97 ? -12.654 4.904 23.316 1.00 91.06 97 ASP A N 1
ATOM 816 C CA . ASP A 1 97 ? -12.710 5.269 24.736 1.00 91.06 97 ASP A CA 1
ATOM 817 C C . ASP A 1 97 ? -13.990 6.060 25.069 1.00 91.06 97 ASP A C 1
ATOM 819 O O . ASP A 1 97 ? -14.608 5.822 26.108 1.00 91.06 97 ASP A O 1
ATOM 823 N N . ILE A 1 98 ? -14.422 6.972 24.190 1.00 90.38 98 ILE A N 1
ATOM 824 C CA . ILE A 1 98 ? -15.671 7.736 24.356 1.00 90.38 98 ILE A CA 1
ATOM 825 C C . ILE A 1 98 ? -16.889 6.813 24.274 1.00 90.38 98 ILE A C 1
ATOM 827 O O . ILE A 1 98 ? -17.754 6.877 25.146 1.00 90.38 98 ILE A O 1
ATOM 831 N N . LEU A 1 99 ? -16.953 5.933 23.268 1.00 87.44 99 LEU A N 1
ATOM 832 C CA . LEU A 1 99 ? -18.040 4.956 23.134 1.00 87.44 99 LEU A CA 1
ATOM 833 C C . LEU A 1 99 ? -18.137 4.066 24.377 1.00 87.44 99 LEU A C 1
ATOM 835 O O . LEU A 1 99 ? -19.226 3.857 24.910 1.00 87.44 99 LEU A O 1
ATOM 839 N N . PHE A 1 100 ? -16.995 3.611 24.895 1.00 87.50 100 PHE A N 1
ATOM 840 C CA . PHE A 1 100 ? -16.949 2.811 26.114 1.00 87.50 100 PHE A CA 1
ATOM 841 C C . PHE A 1 100 ? -17.427 3.595 27.348 1.00 87.50 100 PHE A C 1
ATOM 843 O O . PHE A 1 100 ? -18.164 3.066 28.180 1.00 87.50 100 PHE A O 1
ATOM 850 N N . GLN A 1 101 ? -17.059 4.873 27.473 1.00 87.62 101 GLN A N 1
ATOM 851 C CA . GLN A 1 101 ? -17.566 5.734 28.547 1.00 87.62 101 GLN A CA 1
ATOM 852 C C . GLN A 1 101 ? -19.084 5.927 28.455 1.00 87.62 101 GLN A C 1
ATOM 854 O O . GLN A 1 101 ? -19.765 5.805 29.472 1.00 87.62 101 GLN A O 1
ATOM 859 N N . ILE A 1 102 ? -19.623 6.162 27.255 1.00 83.69 102 ILE A N 1
ATOM 860 C CA . ILE A 1 102 ? -21.072 6.257 27.020 1.00 83.69 102 ILE A CA 1
ATOM 861 C C . ILE A 1 102 ? -21.770 4.959 27.456 1.00 83.69 102 ILE A C 1
ATOM 863 O O . ILE A 1 102 ? -22.784 5.027 28.153 1.00 83.69 102 ILE A O 1
ATOM 867 N N . ALA A 1 103 ? -21.187 3.797 27.135 1.00 82.50 103 ALA A N 1
ATOM 868 C CA . ALA A 1 103 ? -21.678 2.480 27.556 1.00 82.50 103 ALA A CA 1
ATOM 869 C C . ALA A 1 103 ? -21.861 2.391 29.075 1.00 82.50 103 ALA A C 1
ATOM 871 O O . ALA A 1 103 ? -22.904 1.982 29.578 1.00 82.50 103 ALA A O 1
ATOM 872 N N . ASN A 1 104 ? -20.844 2.822 29.820 1.00 82.62 104 ASN A N 1
ATOM 873 C CA . ASN A 1 104 ? -20.860 2.752 31.278 1.00 82.62 104 ASN A CA 1
ATOM 874 C C . ASN A 1 104 ? -21.806 3.787 31.902 1.00 82.62 104 ASN A C 1
ATOM 876 O O . ASN A 1 104 ? -22.412 3.527 32.941 1.00 82.62 104 ASN A O 1
ATOM 880 N N . ILE A 1 105 ? -21.979 4.955 31.275 1.00 82.00 105 ILE A N 1
ATOM 881 C CA . ILE A 1 105 ? -22.948 5.956 31.741 1.00 82.00 105 ILE A CA 1
ATOM 882 C C . ILE A 1 105 ? -24.384 5.448 31.553 1.00 82.00 105 ILE A C 1
ATOM 884 O O . ILE A 1 105 ? -25.209 5.698 32.431 1.00 82.00 105 ILE A O 1
ATOM 888 N N . LYS A 1 106 ? -24.677 4.681 30.489 1.00 73.38 106 LYS A N 1
ATOM 889 C CA . LYS A 1 106 ? -26.004 4.072 30.255 1.00 73.38 106 LYS A CA 1
ATOM 890 C C . LYS A 1 106 ? -26.486 3.220 31.439 1.00 73.38 106 LYS A C 1
ATOM 892 O O . LYS A 1 106 ? -27.681 3.150 31.690 1.00 73.38 106 LYS A O 1
ATOM 897 N N . GLN A 1 107 ? -25.585 2.628 32.227 1.00 69.19 107 GLN A N 1
ATOM 898 C CA . GLN A 1 107 ? -25.978 1.899 33.443 1.00 69.19 107 GLN A CA 1
ATOM 899 C C . GLN A 1 107 ? -26.620 2.787 34.517 1.00 69.19 107 GLN A C 1
ATOM 901 O O . GLN A 1 107 ? -27.351 2.295 35.372 1.00 69.19 107 GLN A O 1
ATOM 906 N N . ASN A 1 108 ? -26.305 4.082 34.510 1.00 75.75 108 ASN A N 1
ATOM 907 C CA . ASN A 1 108 ? -26.678 5.033 35.555 1.00 75.75 108 ASN A CA 1
ATOM 908 C 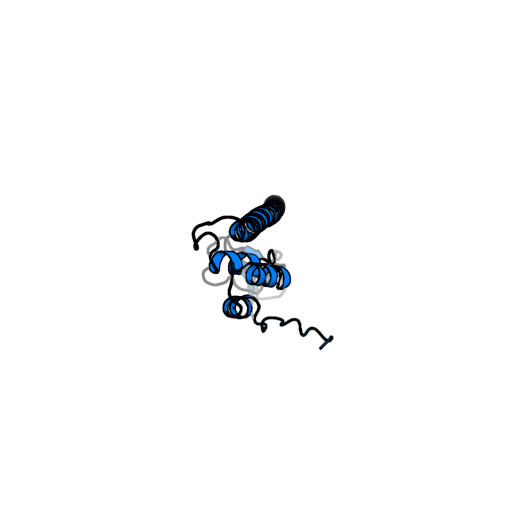C . ASN A 1 108 ? -27.689 6.083 35.070 1.00 75.75 108 ASN A C 1
ATOM 910 O O . ASN A 1 108 ? -28.232 6.831 35.881 1.00 75.75 108 ASN A O 1
ATOM 914 N N . VAL A 1 109 ? -27.917 6.171 33.757 1.00 74.62 109 VAL A N 1
ATOM 915 C CA . VAL A 1 109 ? -28.768 7.176 33.115 1.00 74.62 109 VAL A CA 1
ATOM 916 C C . VAL A 1 109 ? -29.572 6.503 32.008 1.00 74.62 109 VAL A C 1
ATOM 918 O O . VAL A 1 109 ? -29.017 5.734 31.229 1.00 74.62 109 VAL A O 1
ATOM 921 N N . ASP A 1 110 ? -30.862 6.828 31.908 1.00 70.12 110 ASP A N 1
ATOM 922 C CA . ASP A 1 110 ? -31.733 6.357 30.828 1.00 70.12 110 ASP A CA 1
ATOM 923 C C . ASP A 1 110 ? -31.332 7.026 29.499 1.00 70.12 110 ASP A C 1
ATOM 925 O O . ASP A 1 110 ? -31.762 8.133 29.167 1.00 70.12 110 ASP A O 1
ATOM 929 N N . ILE A 1 111 ? -30.400 6.393 28.784 1.00 66.56 111 ILE A N 1
ATOM 930 C CA . ILE A 1 111 ? -29.952 6.788 27.447 1.00 66.56 111 ILE A CA 1
ATOM 931 C C . ILE A 1 111 ? -30.652 5.879 26.437 1.00 66.56 111 ILE A C 1
ATOM 933 O O . ILE A 1 111 ? -30.736 4.669 26.645 1.00 66.56 111 ILE A O 1
ATOM 937 N N . ALA A 1 112 ? -31.101 6.458 25.319 1.00 65.62 112 ALA A N 1
ATOM 938 C CA . ALA A 1 112 ? -31.716 5.722 24.219 1.00 65.62 112 ALA A CA 1
ATOM 939 C C . ALA A 1 112 ? -30.906 4.470 23.826 1.00 65.62 112 ALA A C 1
ATOM 941 O O . ALA A 1 112 ? -29.674 4.499 23.746 1.00 65.62 112 ALA A O 1
ATOM 942 N N . ASP A 1 113 ? -31.612 3.373 23.540 1.00 60.84 113 ASP A N 1
ATOM 943 C CA . ASP A 1 113 ? -31.011 2.055 23.302 1.00 60.84 113 ASP A CA 1
ATOM 944 C C . ASP A 1 113 ? -30.015 1.996 22.137 1.00 60.84 113 ASP A C 1
ATOM 946 O O . ASP A 1 113 ? -29.198 1.084 22.073 1.00 60.84 113 ASP A O 1
ATOM 950 N N . ASN A 1 114 ? -30.033 2.991 21.252 1.00 61.78 114 ASN A N 1
ATOM 951 C CA . ASN A 1 114 ? -29.179 3.090 20.073 1.00 61.78 114 ASN A CA 1
ATOM 952 C C . ASN A 1 114 ? -27.821 3.774 20.314 1.00 61.78 114 ASN A C 1
ATOM 954 O O . ASN A 1 114 ? -27.126 4.060 19.340 1.00 61.78 114 ASN A O 1
ATOM 958 N N . ALA A 1 115 ? -27.444 4.073 21.562 1.00 64.88 115 ALA A N 1
ATOM 959 C CA . ALA A 1 115 ? -26.194 4.778 21.862 1.00 64.88 115 ALA A CA 1
ATOM 960 C C . ALA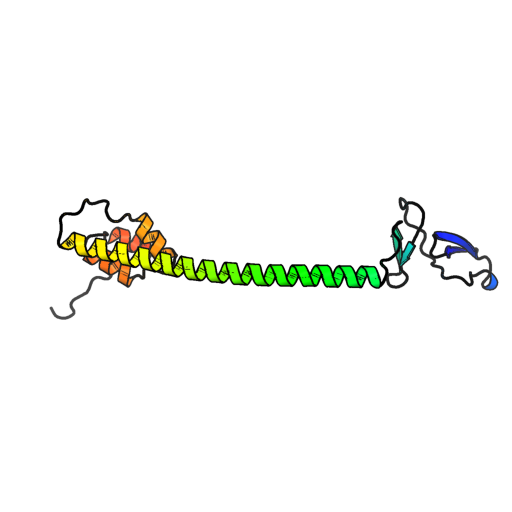 A 1 115 ? -24.927 4.010 21.441 1.00 64.88 115 ALA A C 1
ATOM 962 O O . ALA A 1 115 ? -23.886 4.630 21.229 1.00 64.88 115 ALA A O 1
ATOM 963 N N . ILE A 1 116 ? -25.011 2.680 21.318 1.00 78.56 116 ILE A N 1
ATOM 964 C CA . ILE A 1 116 ? -23.916 1.812 20.874 1.00 78.56 116 ILE A CA 1
ATOM 965 C C . ILE A 1 116 ? -24.464 0.834 19.845 1.00 78.56 116 ILE A C 1
ATOM 967 O O . ILE A 1 116 ? -25.391 0.080 20.135 1.00 78.56 116 ILE A O 1
ATOM 971 N N . GLN A 1 117 ? -23.888 0.842 18.644 1.00 87.56 117 GLN A N 1
ATOM 972 C CA . GLN A 1 117 ? -24.237 -0.106 17.592 1.00 87.56 117 GLN A CA 1
ATOM 973 C C . GLN A 1 117 ? -23.235 -1.257 17.560 1.00 87.56 117 GLN A C 1
ATOM 975 O O . GLN A 1 117 ? -22.029 -1.054 17.708 1.00 87.56 117 GLN A O 1
ATOM 980 N N . LEU A 1 118 ? -23.729 -2.469 17.300 1.00 90.44 118 LEU A N 1
ATOM 981 C CA . LEU A 1 118 ? -22.889 -3.661 17.165 1.00 90.44 118 LEU A CA 1
ATOM 982 C C . LEU A 1 118 ? -21.794 -3.480 16.101 1.00 90.44 118 LEU A C 1
ATOM 984 O O . LEU A 1 118 ? -20.659 -3.895 16.313 1.00 90.44 118 LEU A O 1
ATOM 988 N N . SER A 1 119 ? -22.110 -2.807 14.991 1.00 93.19 119 SER A N 1
ATOM 989 C CA . SER A 1 119 ? -21.154 -2.512 13.918 1.00 93.19 119 SER A CA 1
ATOM 990 C C . SER A 1 119 ? -19.982 -1.646 14.376 1.00 93.19 119 SER A C 1
ATOM 992 O O . SER A 1 119 ? -18.854 -1.887 13.953 1.00 93.19 119 SER A O 1
ATOM 994 N N . ASP A 1 120 ? -20.224 -0.671 15.256 1.00 92.38 120 ASP A N 1
ATOM 995 C CA . ASP A 1 120 ? -19.167 0.198 15.779 1.00 92.38 120 ASP A CA 1
ATOM 996 C C . ASP A 1 120 ? -18.250 -0.588 16.719 1.00 92.38 120 ASP A C 1
ATOM 998 O O . ASP A 1 120 ? -17.027 -0.475 16.645 1.00 92.38 120 ASP A O 1
ATOM 1002 N N . VAL A 1 121 ? -18.833 -1.440 17.567 1.00 93.94 121 VAL A N 1
ATOM 1003 C CA . VAL A 1 121 ? -18.079 -2.326 18.462 1.00 93.94 121 VAL A CA 1
ATOM 1004 C C . VAL A 1 121 ? -17.231 -3.315 17.662 1.00 93.94 121 VAL A C 1
ATOM 1006 O O . VAL A 1 121 ? -16.048 -3.474 17.967 1.00 93.94 121 VAL A O 1
ATOM 1009 N N . GLN A 1 122 ? -17.807 -3.940 16.630 1.00 96.00 122 GLN A N 1
ATOM 1010 C CA . GLN A 1 122 ? -17.086 -4.850 15.740 1.00 96.00 122 GLN A CA 1
ATOM 1011 C C . GLN A 1 122 ? -15.925 -4.129 15.056 1.00 96.00 122 GLN A C 1
ATOM 1013 O O . GLN A 1 122 ? -14.800 -4.612 15.089 1.00 96.00 122 GLN A O 1
ATOM 1018 N N . TYR A 1 123 ? -16.164 -2.930 14.519 1.00 95.56 123 TYR A N 1
ATOM 1019 C CA . TYR A 1 123 ? -15.118 -2.136 13.883 1.00 95.56 123 TYR A CA 1
ATOM 1020 C C . TYR A 1 123 ? -13.963 -1.824 14.847 1.00 95.56 123 TYR A C 1
ATOM 1022 O O . TYR A 1 123 ? -12.795 -1.950 14.478 1.00 95.56 123 TYR A O 1
ATOM 1030 N N . MET A 1 124 ? -14.258 -1.457 16.098 1.00 95.88 124 MET A N 1
ATOM 1031 C CA . MET A 1 124 ? -13.222 -1.231 17.114 1.00 95.88 124 MET A CA 1
ATOM 1032 C C . MET A 1 124 ? -12.456 -2.514 17.458 1.00 95.88 124 MET A C 1
ATOM 1034 O O . MET A 1 124 ? -11.245 -2.460 17.685 1.00 95.88 124 MET A O 1
ATOM 1038 N N . TYR A 1 125 ? -13.136 -3.660 17.496 1.00 96.50 125 TYR A N 1
ATOM 1039 C CA . TYR A 1 125 ? -12.518 -4.960 17.752 1.00 96.50 125 TYR A CA 1
ATOM 1040 C C . TYR A 1 125 ? -11.590 -5.388 16.606 1.00 96.50 125 TYR A C 1
ATOM 1042 O O . TYR A 1 125 ? -10.420 -5.682 16.844 1.00 96.50 125 TYR A O 1
ATOM 1050 N N . ASP A 1 126 ? -12.060 -5.308 15.359 1.00 96.69 126 ASP A N 1
ATOM 1051 C CA . ASP A 1 126 ? -11.297 -5.674 14.156 1.00 96.69 126 ASP A CA 1
ATOM 1052 C C . ASP A 1 126 ? -10.031 -4.820 13.984 1.00 96.69 126 ASP A C 1
ATOM 1054 O O . ASP A 1 126 ? -9.012 -5.286 13.476 1.00 96.69 126 ASP A O 1
ATOM 1058 N N . ASN A 1 127 ? -10.072 -3.565 14.445 1.00 94.69 127 ASN A N 1
ATOM 1059 C CA . ASN A 1 127 ? -8.926 -2.652 14.441 1.00 94.69 127 ASN A CA 1
ATOM 1060 C C . ASN A 1 127 ? -8.015 -2.800 15.680 1.00 94.69 127 ASN A C 1
ATOM 1062 O O . ASN A 1 127 ? -7.112 -1.984 15.885 1.00 94.69 127 ASN A O 1
ATOM 1066 N N . GLY A 1 128 ? -8.251 -3.808 16.528 1.00 94.81 128 GLY A N 1
ATOM 1067 C CA . GLY A 1 128 ? -7.453 -4.099 17.722 1.00 94.81 128 GLY A CA 1
ATOM 1068 C C . GLY A 1 128 ? -7.572 -3.059 18.840 1.00 94.81 128 GLY A C 1
ATOM 1069 O O . GLY A 1 128 ? -6.734 -3.026 19.741 1.00 94.81 128 GLY A O 1
ATOM 1070 N N . ILE A 1 129 ? -8.581 -2.185 18.784 1.00 95.94 129 ILE A N 1
ATOM 1071 C CA . ILE A 1 129 ? -8.845 -1.171 19.812 1.00 95.94 129 ILE A CA 1
ATOM 1072 C C . ILE A 1 129 ? -9.582 -1.801 20.989 1.00 95.94 129 ILE A C 1
ATOM 1074 O O . ILE A 1 129 ? -9.220 -1.580 22.146 1.00 95.94 129 ILE A O 1
ATOM 1078 N N . TYR A 1 130 ? -10.609 -2.598 20.700 1.00 96.12 130 TYR A N 1
ATOM 1079 C CA . TYR A 1 130 ? -11.298 -3.400 21.702 1.00 96.12 130 TYR A CA 1
ATOM 1080 C C . TYR A 1 130 ? -10.707 -4.802 21.769 1.00 96.12 130 TYR A C 1
ATOM 1082 O O . TYR A 1 130 ? -10.292 -5.382 20.773 1.00 96.12 130 TYR A O 1
ATOM 1090 N N . THR A 1 131 ? -10.679 -5.345 22.980 1.00 96.31 131 THR A N 1
ATOM 1091 C CA . THR A 1 131 ? -10.190 -6.697 23.274 1.00 96.31 131 THR A CA 1
ATOM 1092 C C . THR A 1 131 ? -11.351 -7.568 23.745 1.00 96.31 131 THR A C 1
ATOM 1094 O O . THR A 1 131 ? -12.391 -7.030 24.127 1.00 96.31 131 THR A O 1
ATOM 1097 N N . ASN A 1 132 ? -11.177 -8.894 23.830 1.00 96.19 132 ASN A N 1
ATOM 1098 C CA . ASN A 1 132 ? -12.199 -9.793 24.401 1.00 96.19 132 ASN A CA 1
ATOM 1099 C C . ASN A 1 132 ? -12.638 -9.329 25.801 1.00 96.19 132 ASN A C 1
ATOM 1101 O O . ASN A 1 132 ? -13.810 -9.445 26.154 1.00 96.19 132 ASN A O 1
ATOM 1105 N N . PHE A 1 133 ? -11.718 -8.751 26.583 1.00 94.69 133 PHE A N 1
ATOM 1106 C CA . PHE A 1 133 ? -12.025 -8.152 27.880 1.00 94.69 133 PHE A CA 1
ATOM 1107 C C . PHE A 1 133 ? -12.933 -6.922 27.753 1.00 94.69 133 PHE A C 1
ATOM 1109 O O . PHE A 1 133 ? -13.918 -6.815 28.477 1.00 94.69 133 PHE A O 1
ATOM 1116 N N . THR A 1 134 ? -12.664 -6.021 26.805 1.00 94.19 134 THR A N 1
ATOM 1117 C CA . THR A 1 134 ? -13.533 -4.864 26.543 1.00 94.19 134 THR A CA 1
ATOM 1118 C C . THR A 1 134 ? -14.931 -5.303 26.113 1.00 94.19 134 THR A C 1
ATOM 1120 O O . THR A 1 134 ? -15.916 -4.791 26.640 1.00 94.19 134 THR A O 1
ATOM 1123 N N . ILE A 1 135 ? -15.031 -6.289 25.213 1.00 95.50 135 ILE A N 1
ATOM 1124 C CA . ILE A 1 135 ? -16.328 -6.829 24.778 1.00 95.50 135 ILE A CA 1
ATOM 1125 C C . ILE A 1 135 ? -17.064 -7.465 25.960 1.00 95.50 135 ILE A C 1
ATOM 1127 O O . ILE A 1 135 ? -18.260 -7.245 26.124 1.00 95.50 135 ILE A O 1
ATOM 1131 N N . LYS A 1 136 ? -16.353 -8.178 26.845 1.00 94.06 136 LYS A N 1
ATOM 1132 C CA . LYS A 1 136 ? -16.930 -8.711 28.086 1.00 94.06 136 LYS A CA 1
ATOM 1133 C C . LYS A 1 136 ? -17.521 -7.598 28.956 1.00 94.06 136 LYS A C 1
ATOM 1135 O O . LYS A 1 136 ? -18.662 -7.724 29.377 1.00 94.06 136 LYS A O 1
ATOM 1140 N N . LEU A 1 137 ? -16.794 -6.500 29.180 1.00 91.12 137 LEU A N 1
ATOM 1141 C CA . LEU A 1 137 ? -17.299 -5.366 29.966 1.00 91.12 137 LEU A CA 1
ATOM 1142 C C . LEU A 1 137 ? -18.556 -4.734 29.348 1.00 91.12 137 LEU A C 1
ATOM 1144 O O . LEU A 1 137 ? -19.461 -4.341 30.079 1.00 91.12 137 LEU A O 1
ATOM 1148 N N . LEU A 1 138 ? -18.638 -4.671 28.016 1.00 91.00 138 LEU A N 1
ATOM 1149 C CA . LEU A 1 138 ? -19.830 -4.198 27.305 1.00 91.00 138 LEU A CA 1
ATOM 1150 C C . LEU A 1 138 ? -21.026 -5.158 27.441 1.00 91.00 138 LEU A C 1
ATOM 1152 O O . LEU A 1 138 ? -22.172 -4.721 27.417 1.00 91.00 138 LEU A O 1
ATOM 1156 N N . VAL A 1 139 ? -20.791 -6.460 27.611 1.00 90.94 139 VAL A N 1
ATOM 1157 C CA . VAL A 1 139 ? -21.863 -7.410 27.950 1.00 90.94 139 VAL A CA 1
ATOM 1158 C C . VAL A 1 139 ? -22.269 -7.273 29.412 1.00 90.94 139 VAL A C 1
ATOM 1160 O O . VAL A 1 139 ? -23.457 -7.188 29.713 1.00 90.94 139 VAL A O 1
ATOM 1163 N N . ASP A 1 140 ? -21.291 -7.216 30.321 1.00 87.75 140 ASP A N 1
ATOM 1164 C CA . ASP A 1 140 ? -21.523 -7.056 31.760 1.00 87.75 140 ASP A CA 1
ATOM 1165 C C . ASP A 1 140 ? -22.300 -5.768 32.064 1.00 87.75 140 ASP A C 1
ATOM 1167 O O . ASP A 1 140 ? -23.098 -5.735 33.001 1.00 87.75 140 ASP A O 1
ATOM 1171 N N . ASN A 1 141 ? -22.104 -4.718 31.258 1.00 84.38 141 ASN A N 1
ATOM 1172 C CA . ASN A 1 141 ? -22.818 -3.459 31.416 1.00 84.38 141 ASN A CA 1
ATOM 1173 C C . ASN A 1 141 ? -24.175 -3.379 30.698 1.00 84.38 141 ASN A C 1
ATOM 1175 O O . ASN A 1 141 ? -24.854 -2.358 30.800 1.00 84.38 141 ASN A O 1
ATOM 1179 N N . GLY A 1 142 ? -24.587 -4.452 30.018 1.00 85.94 142 GLY A N 1
ATOM 1180 C CA . GLY A 1 142 ? -25.860 -4.540 29.306 1.00 85.94 142 GLY A CA 1
ATOM 1181 C C . GLY A 1 142 ? -25.890 -3.820 27.955 1.00 85.94 142 GLY A C 1
ATOM 1182 O O . GLY A 1 142 ? -26.956 -3.739 27.347 1.00 85.94 142 GLY A O 1
ATOM 1183 N N . SER A 1 143 ? -24.756 -3.305 27.467 1.00 86.75 143 SER A N 1
ATOM 1184 C CA . SER A 1 143 ? -24.664 -2.701 26.129 1.00 86.75 143 SER A CA 1
ATOM 1185 C C . SER A 1 143 ? -24.634 -3.741 25.011 1.00 86.75 143 SER A C 1
ATOM 1187 O O . SER A 1 143 ? -24.983 -3.417 23.882 1.00 86.75 143 SER A O 1
ATOM 1189 N N . LEU A 1 144 ? -24.222 -4.974 25.317 1.00 90.25 144 LEU A N 1
ATOM 1190 C CA . LEU A 1 144 ? -24.209 -6.113 24.402 1.00 90.25 144 LEU A CA 1
ATOM 1191 C C . LEU A 1 144 ? -24.811 -7.354 25.060 1.00 90.25 144 LEU A C 1
ATOM 1193 O O . LEU A 1 144 ? -24.849 -7.509 26.280 1.00 90.25 144 LEU A O 1
ATOM 1197 N N . THR A 1 145 ? -25.229 -8.297 24.230 1.00 92.38 145 THR A N 1
ATOM 1198 C CA . THR A 1 145 ? -25.688 -9.622 24.639 1.00 92.38 145 THR A CA 1
ATOM 1199 C C . THR A 1 145 ? -24.548 -10.644 24.614 1.00 92.38 145 THR A C 1
ATOM 1201 O O . THR A 1 145 ? -23.574 -10.524 23.873 1.00 92.38 145 THR A O 1
ATOM 1204 N N . LYS A 1 146 ? -24.703 -11.749 25.357 1.00 94.19 146 LYS A N 1
ATOM 1205 C CA . LYS A 1 146 ? -23.773 -12.898 25.289 1.00 94.19 146 LYS A CA 1
ATOM 1206 C C . LYS A 1 146 ? -23.677 -13.511 23.884 1.00 94.19 146 LYS A C 1
ATOM 1208 O O . LYS A 1 146 ? -22.657 -14.098 23.540 1.00 94.19 146 LYS A O 1
ATOM 1213 N N . ARG A 1 147 ? -24.739 -13.391 23.076 1.00 94.81 147 ARG A N 1
ATOM 1214 C CA . ARG A 1 147 ? -24.746 -13.826 21.671 1.00 94.81 147 ARG A CA 1
ATOM 1215 C C . ARG A 1 147 ? -23.832 -12.938 20.830 1.00 94.81 147 ARG A C 1
ATOM 1217 O O . ARG A 1 147 ? -23.044 -13.461 20.055 1.00 94.81 147 ARG A O 1
ATOM 1224 N N . GLU A 1 148 ? -23.921 -11.624 21.018 1.00 94.75 148 GLU A N 1
ATOM 1225 C CA . GLU A 1 148 ? -23.081 -10.646 20.318 1.00 94.75 148 GLU A CA 1
ATOM 1226 C C . GLU A 1 148 ? -21.614 -10.753 20.731 1.00 94.75 148 GLU A C 1
ATOM 1228 O O . GLU A 1 148 ? -20.746 -10.616 19.880 1.00 94.75 148 GLU A O 1
ATOM 1233 N N . TYR A 1 149 ? -21.317 -11.102 21.989 1.00 95.69 149 TYR A N 1
ATOM 1234 C CA . TYR A 1 149 ? -19.949 -11.453 22.390 1.00 95.69 149 TYR A CA 1
ATOM 1235 C C . TYR A 1 149 ? -19.355 -12.526 21.482 1.00 95.69 149 TYR A C 1
ATOM 1237 O O . TYR A 1 149 ? -18.298 -12.316 20.903 1.00 95.69 149 TYR A O 1
ATOM 1245 N N . LYS A 1 150 ? -20.067 -13.647 21.324 1.00 96.44 150 LYS A N 1
ATOM 1246 C CA . LYS A 1 150 ? -19.621 -14.766 20.491 1.00 96.44 150 LYS A CA 1
ATOM 1247 C C . LYS A 1 150 ? -19.532 -14.393 19.014 1.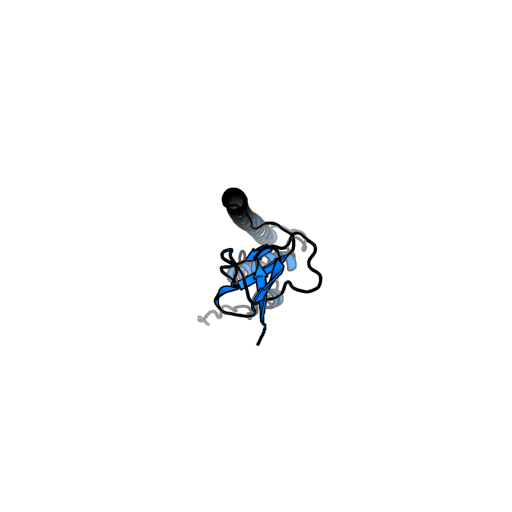00 96.44 150 LYS A C 1
ATOM 1249 O O . LYS A 1 150 ? -18.660 -14.895 18.316 1.00 96.44 150 LYS A O 1
ATOM 1254 N N . GLU A 1 151 ? -20.432 -13.533 18.545 1.00 96.38 151 GLU A N 1
ATOM 1255 C CA . GLU A 1 151 ? -20.405 -13.002 17.180 1.00 96.38 151 GLU A CA 1
ATOM 1256 C C . GLU A 1 151 ? -19.132 -12.184 16.917 1.00 96.38 151 GLU A C 1
ATOM 1258 O O . GLU A 1 151 ? -18.507 -12.372 15.878 1.00 96.38 151 GLU A O 1
ATOM 1263 N N . ILE A 1 152 ? -18.713 -11.356 17.882 1.00 96.81 152 ILE A N 1
ATOM 1264 C CA . ILE A 1 152 ? -17.530 -10.494 17.762 1.00 96.81 152 ILE A CA 1
ATOM 1265 C C . ILE A 1 152 ? -16.226 -11.268 17.982 1.00 96.81 152 ILE A C 1
ATOM 1267 O O . ILE A 1 152 ? -15.290 -11.139 17.198 1.00 96.81 152 ILE A O 1
ATOM 1271 N N . THR A 1 153 ? -16.136 -12.039 19.069 1.00 96.44 153 THR A N 1
ATOM 1272 C CA . THR A 1 153 ? -14.874 -12.654 19.521 1.00 96.44 153 THR A CA 1
ATOM 1273 C C . THR A 1 153 ? -14.649 -14.055 18.961 1.00 96.44 153 THR A C 1
ATOM 1275 O O . THR A 1 153 ? -13.529 -14.557 19.000 1.00 96.44 153 THR A O 1
ATOM 1278 N N . GLY A 1 154 ? -15.706 -14.722 18.487 1.00 96.44 154 GLY A N 1
ATOM 1279 C CA . GLY A 1 154 ? -15.686 -16.143 18.132 1.00 96.44 154 GLY A CA 1
ATOM 1280 C C . GLY A 1 154 ? -15.664 -17.100 19.333 1.00 96.44 154 GLY A C 1
ATOM 1281 O O . GLY A 1 154 ? -15.700 -18.316 19.138 1.00 96.44 154 GLY A O 1
ATOM 1282 N N . GLU A 1 155 ? -15.637 -16.585 20.564 1.00 94.31 155 GLU A N 1
ATOM 1283 C CA . GLU A 1 155 ? -15.529 -17.368 21.799 1.00 94.31 155 GLU A CA 1
ATOM 1284 C C . GLU A 1 155 ? -16.869 -17.430 22.544 1.00 94.31 155 GLU A C 1
ATOM 1286 O O . GLU A 1 155 ? -17.688 -16.511 22.490 1.00 94.31 155 GLU A O 1
ATOM 1291 N N . ASP A 1 156 ? -17.110 -18.522 23.273 1.00 94.38 156 ASP A N 1
ATOM 1292 C CA . ASP A 1 156 ? -18.245 -18.577 24.195 1.00 94.38 156 ASP A CA 1
ATOM 1293 C C . ASP A 1 156 ? -18.051 -17.584 25.350 1.00 94.38 156 ASP A C 1
ATOM 1295 O O . ASP A 1 156 ? -16.936 -17.366 25.825 1.00 94.38 156 ASP A O 1
ATOM 1299 N N . TYR A 1 157 ? -19.149 -16.978 25.816 1.00 91.94 157 TYR A N 1
ATOM 1300 C CA . TYR A 1 157 ? -19.084 -15.996 26.898 1.00 91.94 157 TYR A CA 1
ATOM 1301 C C . TYR A 1 157 ? -18.516 -16.633 28.177 1.00 91.94 157 TYR A C 1
ATOM 1303 O O . TYR A 1 157 ? -19.108 -17.604 28.664 1.00 91.94 157 TYR A O 1
ATOM 1311 N N . PRO A 1 158 ? -17.434 -16.091 28.766 1.00 88.06 158 PRO A N 1
ATOM 1312 C CA . PRO A 1 158 ? -16.846 -16.661 29.969 1.00 88.06 158 PRO A CA 1
ATOM 1313 C C . PRO A 1 158 ? -17.815 -16.499 31.146 1.00 88.06 158 PRO A C 1
ATOM 1315 O O . PRO A 1 158 ? -18.079 -15.391 31.617 1.00 88.06 158 PRO A O 1
ATOM 1318 N N . VAL A 1 159 ? -18.368 -17.616 31.619 1.00 78.50 159 VAL A N 1
ATOM 1319 C CA . VAL A 1 159 ? -19.146 -17.663 32.859 1.00 78.50 159 VAL A CA 1
ATOM 1320 C C . VAL A 1 159 ? -18.150 -17.790 34.007 1.00 78.50 159 VAL A C 1
ATOM 1322 O O . VAL A 1 159 ? -17.402 -18.762 34.047 1.00 78.50 159 VAL A O 1
ATOM 1325 N N . ASN A 1 160 ? -18.119 -16.824 34.929 1.00 62.38 160 ASN A N 1
ATOM 1326 C CA . ASN A 1 160 ? -17.420 -17.033 36.197 1.00 62.38 160 ASN A CA 1
ATOM 1327 C C . ASN A 1 160 ? -18.145 -18.168 36.926 1.00 62.38 160 ASN A C 1
ATOM 1329 O O . ASN A 1 160 ? -19.263 -17.979 37.402 1.00 62.38 160 ASN A O 1
ATOM 1333 N N . ILE A 1 161 ? -17.532 -19.348 36.962 1.00 54.12 161 ILE A N 1
ATOM 1334 C CA . ILE A 1 161 ? -17.892 -20.384 37.923 1.00 54.12 161 ILE A CA 1
ATOM 1335 C C . ILE A 1 161 ? -17.270 -19.905 39.230 1.00 54.12 161 ILE A C 1
ATOM 1337 O O . ILE A 1 161 ? -16.048 -19.853 39.346 1.00 54.12 161 ILE A O 1
ATOM 1341 N N . ASP A 1 162 ? -18.095 -19.449 40.166 1.00 47.34 162 ASP A N 1
ATOM 1342 C CA . ASP A 1 162 ? -17.627 -19.201 41.525 1.00 47.34 162 ASP A CA 1
ATOM 1343 C C . ASP A 1 162 ? -17.282 -20.580 42.112 1.00 47.34 162 ASP A C 1
ATOM 1345 O O . ASP A 1 162 ? -18.172 -21.391 42.353 1.00 47.34 162 ASP A O 1
ATOM 1349 N N . GLU A 1 163 ? -15.995 -20.910 42.254 1.00 45.94 163 GLU A N 1
ATOM 1350 C CA . GLU A 1 163 ? -15.531 -22.215 42.769 1.00 45.94 163 GLU A CA 1
ATOM 1351 C C . GLU A 1 163 ? -15.774 -22.382 44.291 1.00 45.94 163 GLU A C 1
ATOM 1353 O O . GLU A 1 163 ? -15.120 -23.194 44.940 1.00 45.94 163 GLU A O 1
ATOM 1358 N N . ASN A 1 164 ? -16.707 -21.622 44.877 1.00 46.66 164 ASN A N 1
ATOM 1359 C CA . ASN A 1 164 ? -16.978 -21.568 46.318 1.00 46.66 164 ASN A CA 1
ATOM 1360 C C . ASN A 1 164 ? -18.455 -21.833 46.693 1.00 46.66 164 ASN A C 1
ATOM 1362 O O . ASN A 1 164 ? -18.963 -21.202 47.623 1.00 46.66 164 ASN A O 1
ATOM 1366 N N . GLU A 1 165 ? -19.133 -22.772 46.026 1.00 37.84 165 GLU A N 1
ATOM 1367 C CA . GLU A 1 165 ? -20.384 -23.384 46.532 1.00 37.84 165 GLU A CA 1
ATOM 1368 C C . GLU A 1 165 ? -20.203 -24.860 46.909 1.00 37.84 165 GLU A C 1
ATOM 1370 O O . GLU A 1 165 ? -19.683 -25.640 46.077 1.00 37.84 165 GLU A O 1
#

Radius of gyration: 37.4 Å; chains: 1; bounding box: 73×36×97 Å

Sequence (165 aa):
MAKTVYLYDGTPRTVISDWDYPNEPYTEIPPYEGIWQPFYFDPDYQRWIGSEPPLKNSDLERLEEAMNSQNEKLKLFIERSNKIEAHNHRLLKYVGDILFQIANIKQNVDIADNAIQLSDVQYMYDNGIYTNFTIKLLVDNGSLTKREYKEITGEDYPVNIDENE

Foldseek 3Di:
DWAWKAAQQQRIFIDPDPVRDDPGDIGSDHADPPADPRWGADPVVRDTPGHDDPDDPVNVVVVVVVVVVVVVVVVVVVVVVVVVVVVVLVVLLVVVVVLLVVLQVVLVDVDPL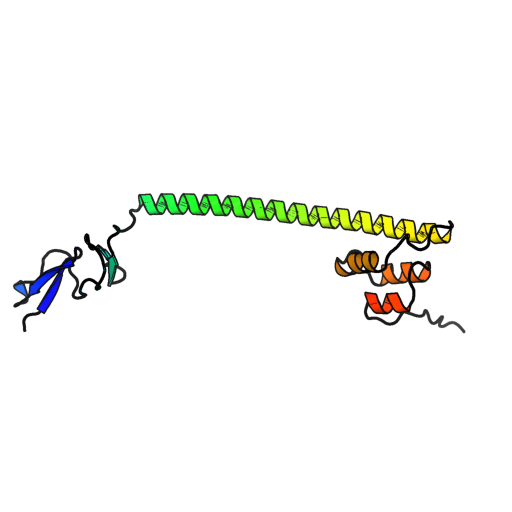VSDDLVSVLVCVVSVSDDLVSVLVSCVSVNDPQVSSCVRVVDRRDDPPPPPD

Secondary structure (DSSP, 8-state):
--EEEEETT--EEEESSGGGS-SS-EESSPPPTTPPSSPEEETTTTEEEESSPPPPHHHHHHHHHHHHHHHHHHHHHHHHHHHHHHHHHHHHHHHHHHHHHHHHHHTTS---GGGS-HHHHHHHHHTTSS-HHHHHHHHHTTSS-HHHHHHHHSS-------S--

InterPro domains:
  IPR010022 Protein of unknown function XkdX [PF09693] (120-157)

pLDDT: mean 88.56, std 10.75, range [37.84, 97.81]

Organism: Mammaliicoccus sciuri (NCBI:txid1296)